Protein AF-A0A3S1ZJC6-F1 (afdb_monomer_lite)

Structure (mmCIF, N/CA/C/O backbone):
data_AF-A0A3S1ZJC6-F1
#
_entry.id   AF-A0A3S1ZJC6-F1
#
loop_
_atom_site.group_PDB
_atom_site.id
_atom_site.type_symbol
_atom_site.label_atom_id
_atom_site.label_alt_id
_atom_site.label_comp_id
_atom_site.label_asym_id
_atom_site.label_entity_id
_atom_site.label_seq_id
_atom_site.pdbx_PDB_ins_code
_atom_site.Cartn_x
_atom_site.Cartn_y
_atom_site.Cartn_z
_atom_site.occupancy
_atom_site.B_iso_or_equiv
_atom_site.auth_seq_id
_atom_site.auth_comp_id
_atom_site.auth_asym_id
_atom_site.auth_atom_id
_atom_site.pdbx_PDB_model_num
ATOM 1 N N . GLY A 1 1 ? 18.369 -5.899 -0.600 1.00 73.94 1 GLY A N 1
ATOM 2 C CA . GLY A 1 1 ? 16.917 -6.060 -0.807 1.00 73.94 1 GLY A CA 1
ATOM 3 C C . GLY A 1 1 ? 16.617 -5.941 -2.285 1.00 73.94 1 GLY A C 1
ATOM 4 O O . GLY A 1 1 ? 17.276 -5.145 -2.939 1.00 73.94 1 GLY A O 1
ATOM 5 N N . THR A 1 2 ? 15.683 -6.738 -2.801 1.00 95.44 2 THR A N 1
ATOM 6 C CA . THR A 1 2 ? 15.359 -6.854 -4.240 1.00 95.44 2 THR A CA 1
ATOM 7 C C . THR A 1 2 ? 13.870 -6.612 -4.525 1.00 95.44 2 THR A C 1
ATOM 9 O O . THR A 1 2 ? 13.357 -7.086 -5.534 1.00 95.44 2 THR A O 1
ATOM 12 N N . ALA A 1 3 ? 13.169 -5.915 -3.622 1.00 96.75 3 ALA A N 1
ATOM 13 C CA . ALA A 1 3 ? 11.744 -5.625 -3.760 1.00 96.75 3 ALA A CA 1
ATOM 14 C C . ALA A 1 3 ? 11.483 -4.674 -4.935 1.00 96.75 3 ALA A C 1
ATOM 16 O O . ALA A 1 3 ? 12.196 -3.687 -5.133 1.00 96.75 3 ALA A O 1
ATOM 17 N N . THR A 1 4 ? 10.448 -4.982 -5.702 1.00 96.25 4 THR A N 1
ATOM 18 C CA . THR A 1 4 ? 9.963 -4.193 -6.831 1.00 96.25 4 THR A CA 1
ATOM 19 C C . THR A 1 4 ? 8.862 -3.225 -6.392 1.00 96.25 4 THR A C 1
ATOM 21 O O . THR A 1 4 ? 8.314 -3.334 -5.296 1.00 96.25 4 THR A O 1
ATOM 24 N N . GLY A 1 5 ? 8.488 -2.285 -7.267 1.00 96.06 5 GLY A N 1
ATOM 25 C CA . GLY A 1 5 ? 7.341 -1.405 -7.008 1.00 96.06 5 GLY A CA 1
ATOM 26 C C . GLY A 1 5 ? 6.031 -2.179 -6.823 1.00 96.06 5 GLY A C 1
ATOM 27 O O . GLY A 1 5 ? 5.250 -1.843 -5.944 1.00 96.06 5 GLY A O 1
ATOM 28 N N . TYR A 1 6 ? 5.828 -3.261 -7.583 1.00 97.12 6 TYR A N 1
ATOM 29 C CA . TYR A 1 6 ? 4.652 -4.121 -7.425 1.00 97.12 6 TYR A CA 1
ATOM 30 C C . TYR A 1 6 ? 4.591 -4.751 -6.028 1.00 97.12 6 TYR A C 1
ATOM 32 O O . TYR A 1 6 ? 3.528 -4.760 -5.412 1.00 97.12 6 TYR A O 1
ATOM 40 N N . ASP A 1 7 ? 5.732 -5.217 -5.506 1.00 97.56 7 ASP A N 1
ATOM 41 C CA . ASP A 1 7 ? 5.792 -5.841 -4.180 1.00 97.56 7 ASP A CA 1
ATOM 42 C C . ASP A 1 7 ? 5.371 -4.859 -3.080 1.00 97.56 7 ASP A C 1
ATOM 44 O O . ASP A 1 7 ? 4.643 -5.232 -2.161 1.00 97.56 7 ASP A O 1
ATOM 48 N N . LEU A 1 8 ? 5.792 -3.594 -3.190 1.00 97.31 8 LEU A N 1
ATOM 49 C CA . LEU A 1 8 ? 5.431 -2.549 -2.230 1.00 97.31 8 LEU A CA 1
ATOM 50 C C . LEU A 1 8 ? 3.949 -2.168 -2.312 1.00 97.31 8 LEU A C 1
ATOM 52 O O . LEU A 1 8 ? 3.303 -2.035 -1.273 1.00 97.31 8 LEU A O 1
ATOM 56 N N . GLU A 1 9 ? 3.399 -2.034 -3.520 1.00 97.69 9 GLU A N 1
ATOM 57 C CA . GLU A 1 9 ? 1.974 -1.735 -3.722 1.00 97.69 9 GLU A CA 1
ATOM 58 C C . GLU A 1 9 ? 1.092 -2.871 -3.182 1.00 97.69 9 GLU A C 1
ATOM 60 O O . GLU A 1 9 ? 0.169 -2.627 -2.403 1.00 97.69 9 GLU A O 1
ATOM 65 N N . TYR A 1 10 ? 1.410 -4.126 -3.521 1.00 97.88 10 TYR A N 1
ATOM 66 C CA . TYR A 1 10 ? 0.650 -5.294 -3.067 1.00 97.88 10 TYR A CA 1
ATOM 67 C C . TYR A 1 10 ? 0.71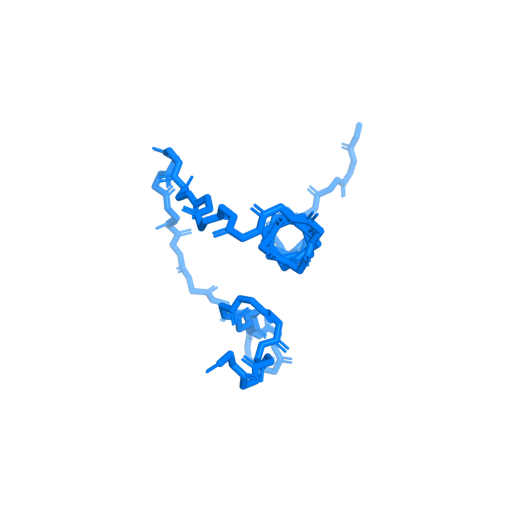4 -5.465 -1.548 1.00 97.88 10 TYR A C 1
ATOM 69 O O . TYR A 1 10 ? -0.309 -5.697 -0.896 1.00 97.88 10 TYR A O 1
ATOM 77 N N . LEU A 1 11 ? 1.905 -5.314 -0.961 1.00 98.19 11 LEU A N 1
ATOM 78 C CA . LEU A 1 11 ? 2.074 -5.369 0.487 1.00 98.19 11 LEU A CA 1
ATOM 79 C C . LEU A 1 11 ? 1.276 -4.262 1.182 1.00 98.19 11 LEU A C 1
ATOM 81 O O . LEU A 1 11 ? 0.589 -4.530 2.168 1.00 98.19 11 LEU A O 1
ATOM 85 N N . GLY A 1 12 ? 1.340 -3.035 0.668 1.00 98.00 12 GLY A N 1
ATOM 86 C CA . GLY A 1 12 ? 0.623 -1.904 1.240 1.00 98.00 12 GLY A CA 1
ATOM 87 C C . GLY A 1 12 ? -0.888 -2.089 1.229 1.00 98.00 12 GLY A C 1
ATOM 88 O O . GLY A 1 12 ? -1.524 -1.934 2.271 1.00 98.00 12 GLY A O 1
ATOM 89 N N . GLU A 1 13 ? -1.469 -2.493 0.097 1.00 98.38 13 GLU A N 1
ATOM 90 C CA . GLU A 1 13 ? -2.908 -2.777 0.026 1.00 98.38 13 GLU A CA 1
ATOM 91 C C . GLU A 1 13 ? -3.302 -3.986 0.889 1.00 98.38 13 GLU A C 1
ATOM 93 O O . GLU A 1 13 ? -4.349 -3.956 1.535 1.00 98.38 13 GLU A O 1
ATOM 98 N N . THR A 1 14 ? -2.437 -4.998 1.023 1.00 98.44 14 THR A N 1
ATOM 99 C CA . THR A 1 14 ? -2.653 -6.118 1.960 1.00 98.44 14 THR A CA 1
ATOM 100 C C . THR A 1 14 ? -2.741 -5.638 3.410 1.00 98.44 14 THR A C 1
ATOM 102 O O . THR A 1 14 ? -3.643 -6.033 4.148 1.00 98.44 14 THR A O 1
ATOM 105 N N . VAL A 1 15 ? -1.815 -4.777 3.842 1.00 98.38 15 VAL A N 1
ATOM 106 C CA . VAL A 1 15 ? -1.818 -4.226 5.206 1.00 98.38 15 VAL A CA 1
ATOM 107 C C . VAL A 1 15 ? -3.044 -3.347 5.427 1.00 98.38 15 VAL A C 1
ATOM 109 O O . VAL A 1 15 ? -3.727 -3.504 6.437 1.00 98.38 15 VAL A O 1
ATOM 112 N N . ARG A 1 16 ? -3.360 -2.461 4.475 1.00 98.06 16 ARG A N 1
ATOM 113 C CA . ARG A 1 16 ? -4.540 -1.585 4.533 1.00 98.06 16 ARG A CA 1
ATOM 114 C C . ARG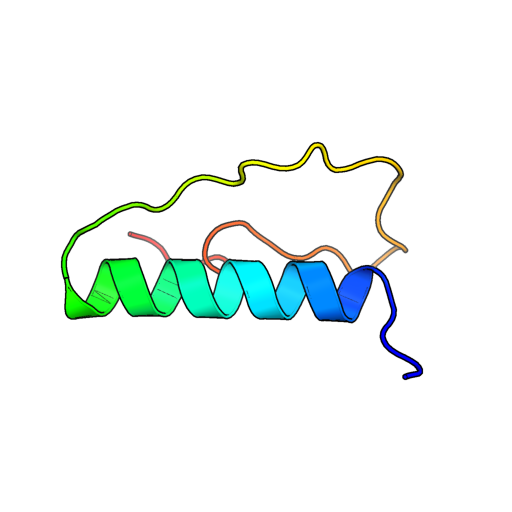 A 1 16 ? -5.831 -2.391 4.684 1.00 98.06 16 ARG A C 1
ATOM 116 O O . ARG A 1 16 ? -6.643 -2.054 5.539 1.00 98.06 16 ARG A O 1
ATOM 123 N N . THR A 1 17 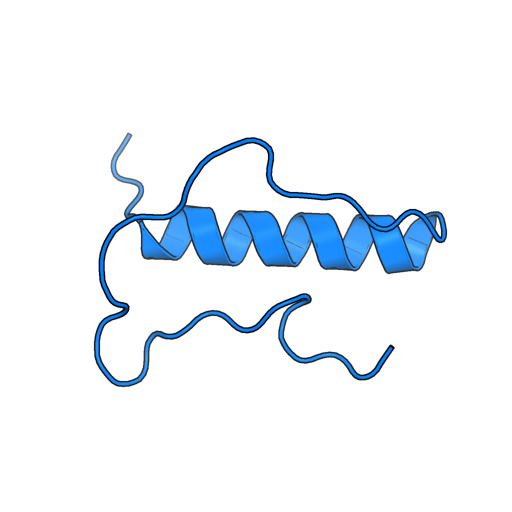? -5.970 -3.472 3.917 1.00 98.25 17 THR A N 1
ATOM 124 C CA . THR A 1 17 ? -7.092 -4.422 4.004 1.00 98.25 17 THR A CA 1
ATOM 125 C C . THR A 1 17 ? -7.215 -5.011 5.402 1.00 98.25 17 THR A C 1
ATOM 127 O O . THR A 1 17 ? -8.232 -4.834 6.066 1.00 98.25 17 THR A O 1
ATOM 130 N N . ARG A 1 18 ? -6.134 -5.605 5.914 1.00 98.25 18 ARG A N 1
ATOM 131 C CA . ARG A 1 18 ? -6.139 -6.256 7.233 1.00 98.25 18 ARG A CA 1
ATOM 132 C C . ARG A 1 18 ? -6.409 -5.291 8.379 1.00 98.25 18 ARG A C 1
ATOM 134 O O . ARG A 1 18 ? -7.026 -5.675 9.367 1.00 98.25 18 ARG A O 1
ATOM 141 N N . VAL A 1 19 ? -5.900 -4.064 8.306 1.00 98.38 19 VAL A N 1
ATOM 142 C CA . VAL A 1 19 ? -6.149 -3.065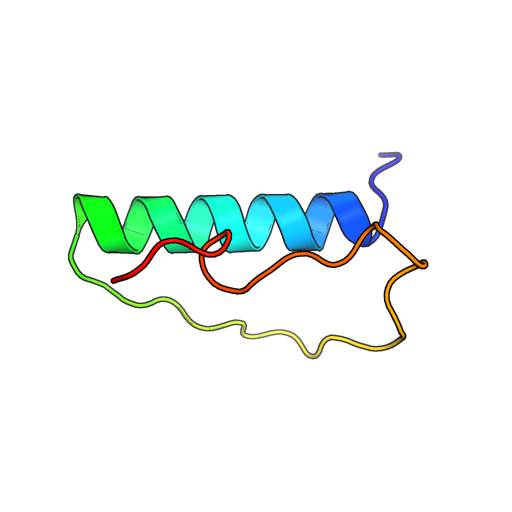 9.354 1.00 98.38 19 VAL A CA 1
ATOM 143 C C . VAL A 1 19 ? -7.611 -2.649 9.338 1.00 98.38 19 VAL A C 1
ATOM 145 O O . VAL A 1 19 ? -8.227 -2.591 10.402 1.00 98.38 19 VAL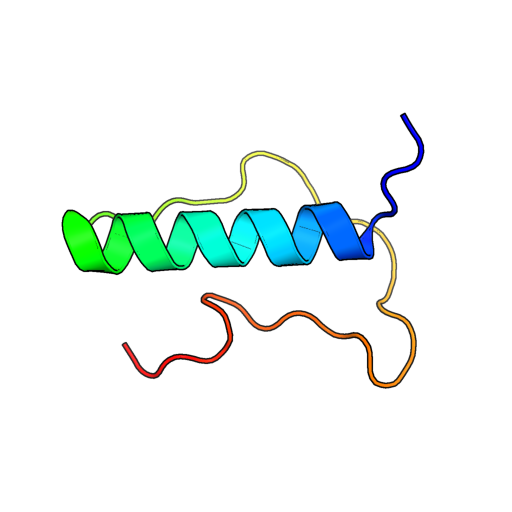 A O 1
ATOM 148 N N . LEU A 1 20 ? -8.183 -2.435 8.156 1.00 97.12 20 LEU A N 1
ATOM 149 C CA . LEU A 1 20 ? -9.595 -2.116 8.036 1.00 97.12 20 LEU A CA 1
ATOM 150 C C . LEU A 1 20 ? -10.485 -3.244 8.576 1.00 97.12 20 LEU A C 1
ATOM 152 O O . LEU A 1 20 ? -11.347 -2.968 9.402 1.00 97.12 20 LEU A O 1
ATOM 156 N N . GLU A 1 21 ? -10.228 -4.499 8.198 1.00 96.94 21 GLU A N 1
ATOM 157 C CA . GLU A 1 21 ? -10.979 -5.668 8.685 1.00 96.94 21 GLU A CA 1
ATOM 158 C C . GLU A 1 21 ? -10.891 -5.826 10.213 1.00 96.94 21 GLU A C 1
ATOM 160 O O . GLU A 1 21 ? -11.896 -6.055 10.881 1.00 96.94 21 GLU A O 1
ATOM 165 N N . ASN A 1 22 ? -9.692 -5.684 10.786 1.00 97.81 22 ASN A N 1
ATOM 166 C CA . ASN A 1 22 ? -9.470 -5.981 12.203 1.00 97.81 22 ASN A CA 1
ATOM 167 C C . ASN A 1 22 ? -9.809 -4.824 13.149 1.00 97.81 22 ASN A C 1
ATOM 169 O O . ASN A 1 22 ? -10.001 -5.052 14.341 1.00 97.81 22 ASN A O 1
ATOM 173 N N . SER A 1 23 ? -9.823 -3.582 12.660 1.00 97.81 23 SER A N 1
ATOM 174 C CA . SER A 1 23 ? -9.965 -2.394 13.518 1.00 97.81 23 SER A CA 1
ATOM 175 C C . SER A 1 23 ? -11.021 -1.394 13.053 1.00 97.81 23 SER A C 1
ATOM 177 O O . SER A 1 23 ? -11.326 -0.455 13.783 1.00 97.81 23 SER A O 1
ATOM 179 N N . GLY A 1 24 ? -11.562 -1.546 11.842 1.00 96.81 24 GLY A N 1
ATOM 180 C CA . GLY A 1 24 ? -12.432 -0.549 11.215 1.00 96.81 24 GLY A CA 1
ATOM 181 C C . GLY A 1 24 ? -11.701 0.720 10.755 1.00 96.81 24 GLY A C 1
ATOM 182 O O . GLY A 1 24 ? -12.340 1.644 10.254 1.00 96.81 24 GLY A O 1
ATOM 183 N N . ILE A 1 25 ? -10.372 0.798 10.900 1.00 97.69 25 ILE A N 1
ATOM 184 C CA . ILE A 1 25 ? -9.595 1.989 10.540 1.00 97.69 25 ILE A CA 1
ATOM 185 C C . ILE A 1 25 ? -9.161 1.922 9.075 1.00 97.69 25 ILE A C 1
ATOM 187 O O . ILE A 1 25 ? -8.419 1.032 8.657 1.00 97.69 25 ILE A O 1
ATOM 191 N N . ARG A 1 26 ? -9.550 2.939 8.298 1.00 97.38 26 ARG A N 1
ATOM 192 C CA . ARG A 1 26 ? -9.118 3.104 6.906 1.00 97.38 26 ARG A CA 1
ATOM 193 C C . ARG A 1 26 ? -7.804 3.881 6.841 1.00 97.38 26 ARG A C 1
ATOM 195 O O . ARG A 1 26 ? -7.797 5.110 6.825 1.00 97.38 26 ARG A O 1
ATOM 202 N N . LEU A 1 27 ? -6.687 3.159 6.777 1.00 98.00 27 LEU A N 1
ATOM 203 C CA . LEU A 1 27 ? -5.373 3.773 6.571 1.00 98.00 27 LEU A CA 1
ATOM 204 C C . LEU A 1 27 ? -5.303 4.514 5.229 1.00 98.00 27 LEU A C 1
ATOM 206 O O . LEU A 1 27 ? -6.016 4.191 4.277 1.00 98.00 27 LEU A O 1
ATOM 210 N N . GLN A 1 28 ? -4.400 5.487 5.127 1.00 97.75 28 GLN A N 1
ATOM 211 C CA . GLN A 1 28 ? -4.111 6.248 3.909 1.00 97.75 28 GLN A CA 1
ATOM 212 C C . GLN A 1 28 ? -2.625 6.145 3.571 1.00 97.75 28 GLN A C 1
ATOM 214 O O . GLN A 1 28 ? -1.792 5.973 4.458 1.00 97.75 28 GLN A O 1
ATOM 219 N N . TRP A 1 29 ? -2.298 6.205 2.284 1.00 97.50 29 TRP A N 1
ATOM 220 C CA . TRP A 1 29 ? -0.910 6.304 1.855 1.00 97.50 29 TRP A CA 1
ATOM 221 C C . TRP A 1 29 ? -0.362 7.690 2.194 1.00 97.50 2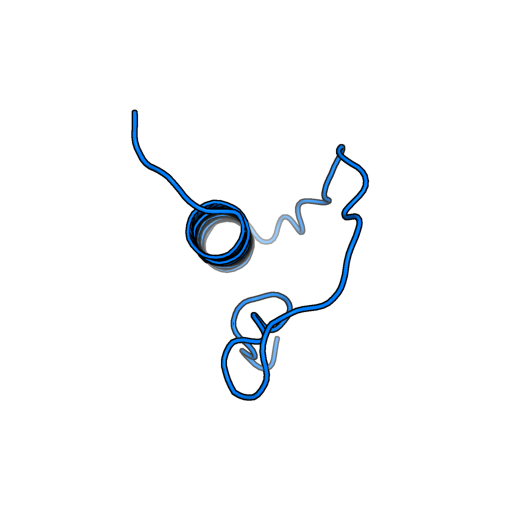9 TRP A C 1
ATOM 223 O O . TRP A 1 29 ? -0.968 8.693 1.831 1.00 97.50 29 TRP A O 1
ATOM 233 N N . GLU A 1 30 ? 0.796 7.739 2.849 1.00 98.12 30 GLU A N 1
ATOM 234 C CA . GLU A 1 30 ? 1.536 8.990 3.071 1.00 98.12 30 GLU A CA 1
ATOM 235 C C . GLU A 1 30 ? 2.375 9.372 1.839 1.00 98.12 30 GLU A C 1
ATOM 237 O O . GLU A 1 30 ? 2.556 10.545 1.519 1.00 98.12 30 GLU A O 1
ATOM 242 N N . ILE A 1 31 ? 2.873 8.365 1.118 1.00 95.44 31 ILE A N 1
ATOM 243 C CA . ILE A 1 31 ? 3.755 8.550 -0.033 1.00 95.44 31 ILE A CA 1
ATOM 244 C C . ILE A 1 31 ? 2.975 8.758 -1.331 1.00 95.44 31 ILE A C 1
ATOM 246 O O . ILE A 1 31 ? 1.884 8.223 -1.540 1.00 95.44 31 ILE A O 1
ATOM 250 N N . LYS A 1 32 ? 3.594 9.484 -2.263 1.00 95.44 32 LYS A N 1
ATOM 251 C CA . LYS A 1 32 ? 3.081 9.624 -3.625 1.00 95.44 32 LYS A CA 1
ATOM 252 C C . LYS A 1 32 ? 3.524 8.445 -4.489 1.00 95.44 32 LYS A C 1
ATOM 254 O O . LYS A 1 32 ? 4.714 8.162 -4.596 1.00 95.44 32 LYS A O 1
ATOM 259 N N . ARG A 1 33 ? 2.566 7.820 -5.173 1.00 95.12 33 ARG A N 1
ATOM 260 C CA . ARG A 1 33 ? 2.804 6.762 -6.165 1.00 95.12 33 ARG A CA 1
ATOM 261 C C . ARG A 1 33 ? 3.051 7.384 -7.535 1.00 95.12 33 ARG A C 1
ATOM 263 O O . ARG A 1 33 ? 2.268 8.227 -7.973 1.00 95.12 33 ARG A O 1
ATOM 270 N N . ILE A 1 34 ? 4.144 7.004 -8.191 1.00 96.12 34 ILE A N 1
ATOM 271 C CA . ILE A 1 34 ? 4.557 7.548 -9.490 1.00 96.12 34 ILE A CA 1
ATOM 272 C C . ILE A 1 34 ? 4.823 6.404 -10.464 1.00 96.12 34 ILE A C 1
ATOM 274 O O . ILE A 1 34 ? 5.483 5.427 -10.118 1.00 96.12 34 ILE A O 1
ATOM 278 N N . GLY A 1 35 ? 4.365 6.578 -11.703 1.00 95.50 35 GLY A N 1
ATOM 279 C CA . GLY A 1 35 ? 4.503 5.598 -12.773 1.00 95.50 35 GLY A CA 1
ATOM 280 C C . GLY A 1 35 ? 3.209 4.832 -13.029 1.00 95.50 35 GLY A C 1
ATOM 281 O O . GLY A 1 35 ? 2.196 5.046 -12.368 1.00 95.50 35 GLY A O 1
ATOM 282 N N . ASN A 1 36 ? 3.257 3.952 -14.026 1.00 96.06 36 ASN A N 1
ATOM 283 C CA . ASN A 1 36 ? 2.135 3.106 -14.414 1.00 96.06 36 ASN A CA 1
ATOM 284 C C . ASN A 1 36 ? 2.443 1.652 -14.063 1.00 96.06 36 ASN A C 1
ATOM 286 O O . ASN A 1 36 ? 3.581 1.197 -14.217 1.00 96.06 36 ASN A O 1
ATOM 290 N N . PHE A 1 37 ? 1.417 0.907 -13.656 1.00 96.25 37 PHE A N 1
ATOM 291 C CA . PHE A 1 37 ? 1.527 -0.541 -13.536 1.00 96.25 37 PHE A CA 1
ATOM 292 C C . PHE A 1 37 ? 1.818 -1.177 -14.895 1.00 96.25 37 PHE A C 1
ATOM 294 O O . PHE A 1 37 ? 1.389 -0.690 -15.946 1.00 96.25 37 PHE A O 1
ATOM 301 N N . ARG A 1 38 ? 2.519 -2.313 -14.870 1.00 95.50 38 ARG A N 1
ATOM 302 C CA . ARG A 1 38 ? 2.622 -3.162 -16.058 1.00 95.50 38 ARG A CA 1
ATOM 303 C C . ARG A 1 38 ? 1.235 -3.721 -16.399 1.00 95.50 38 ARG A C 1
ATOM 305 O O . ARG A 1 38 ? 0.458 -3.997 -15.479 1.00 95.50 38 ARG A O 1
ATOM 312 N N . PRO A 1 39 ? 0.927 -3.944 -17.688 1.00 95.81 39 PRO A N 1
ATOM 313 C CA . PRO A 1 39 ? -0.301 -4.624 -18.080 1.00 95.81 39 PRO A CA 1
ATOM 314 C C . PRO A 1 39 ? -0.496 -5.934 -17.299 1.00 95.81 39 PRO A C 1
ATOM 316 O O . PRO A 1 39 ? 0.437 -6.726 -17.148 1.00 95.81 39 PRO A O 1
ATOM 319 N N . GLY A 1 40 ? -1.695 -6.132 -16.749 1.00 94.75 40 GLY A N 1
ATOM 320 C CA . GLY A 1 40 ? -2.047 -7.315 -15.954 1.00 94.75 40 GLY A CA 1
ATOM 321 C C . GLY A 1 40 ? -1.459 -7.380 -14.536 1.00 94.75 40 GLY A C 1
ATOM 322 O O . GLY A 1 40 ? -1.698 -8.363 -13.851 1.00 94.75 40 GLY A O 1
ATOM 323 N N . HIS A 1 41 ? -0.714 -6.366 -14.085 1.00 94.50 41 HIS A N 1
ATOM 324 C CA . HIS A 1 41 ? -0.088 -6.321 -12.752 1.00 94.50 41 HIS A CA 1
ATOM 325 C C . HIS A 1 41 ? -0.536 -5.091 -11.951 1.00 94.50 41 HIS A C 1
ATOM 327 O O . HIS A 1 41 ? 0.243 -4.511 -11.197 1.00 94.50 41 HIS A O 1
ATOM 333 N N . ALA A 1 42 ? -1.774 -4.641 -12.151 1.00 95.69 42 ALA A N 1
ATOM 334 C CA . ALA A 1 42 ? -2.341 -3.577 -11.335 1.00 95.69 42 ALA A CA 1
ATOM 335 C C . ALA A 1 42 ? -2.739 -4.127 -9.961 1.00 95.69 42 ALA A C 1
ATOM 337 O O . ALA A 1 42 ? -3.378 -5.174 -9.874 1.00 95.69 42 ALA A O 1
ATOM 338 N N . VAL A 1 43 ? -2.391 -3.400 -8.902 1.00 96.94 43 VAL A N 1
ATOM 339 C CA . VAL A 1 43 ? -2.870 -3.686 -7.546 1.00 96.94 43 VAL A CA 1
ATOM 340 C C . VAL A 1 43 ? -4.096 -2.816 -7.286 1.00 96.94 43 VAL A C 1
ATOM 342 O O . VAL A 1 43 ? -4.048 -1.598 -7.457 1.00 96.94 43 VAL A O 1
ATOM 345 N N . GLN A 1 44 ? -5.208 -3.447 -6.918 1.00 96.44 44 GLN A N 1
ATOM 346 C CA . GLN A 1 44 ? -6.454 -2.751 -6.598 1.00 96.44 44 GLN A CA 1
ATOM 347 C C . GLN A 1 44 ? -6.439 -2.245 -5.151 1.00 96.44 44 GLN A C 1
ATOM 349 O O . GLN A 1 44 ? -5.852 -2.883 -4.276 1.00 96.44 44 GLN A O 1
ATOM 354 N N . GLU A 1 45 ? -7.102 -1.112 -4.899 1.00 95.81 45 GLU A N 1
ATOM 355 C CA . GLU A 1 45 ? -7.270 -0.586 -3.539 1.00 95.81 45 GLU A CA 1
ATOM 356 C C . GLU A 1 45 ? -7.982 -1.630 -2.666 1.00 95.81 45 GLU A C 1
ATOM 358 O O . GLU A 1 45 ? -8.953 -2.245 -3.112 1.00 95.81 45 GLU A O 1
ATOM 363 N N . PHE A 1 46 ? -7.476 -1.864 -1.453 1.00 97.06 46 PHE A N 1
ATOM 364 C CA . PHE A 1 46 ? -7.970 -2.904 -0.537 1.00 97.06 46 PHE A CA 1
ATOM 365 C C . PHE A 1 46 ? -8.098 -4.294 -1.189 1.00 97.06 46 PHE A C 1
ATOM 367 O O . PHE A 1 46 ? -9.024 -5.054 -0.910 1.00 97.06 46 PHE A O 1
ATOM 374 N N . LEU A 1 47 ? -7.188 -4.607 -2.121 1.00 96.81 47 LEU A N 1
ATOM 375 C CA . LEU A 1 47 ? -7.171 -5.855 -2.893 1.00 96.81 47 LEU A CA 1
ATOM 376 C C . LEU A 1 47 ? -8.489 -6.159 -3.636 1.00 96.81 47 LEU A C 1
ATOM 378 O O . LEU A 1 47 ? -8.757 -7.313 -3.965 1.00 96.81 47 LEU A O 1
ATOM 382 N N . GLY A 1 48 ? -9.304 -5.136 -3.915 1.00 94.50 48 GLY A N 1
ATOM 383 C CA . GLY A 1 48 ? -10.587 -5.291 -4.602 1.00 94.50 48 GLY A CA 1
ATOM 384 C C . GLY A 1 48 ? -11.704 -5.883 -3.740 1.00 94.50 48 GLY A C 1
ATOM 385 O O . GLY A 1 48 ? -12.750 -6.248 -4.278 1.00 94.50 48 GLY A O 1
ATOM 386 N N . GLN A 1 49 ? -11.516 -5.992 -2.422 1.00 90.56 49 GLN A N 1
ATOM 387 C CA . GLN A 1 49 ? -12.599 -6.397 -1.536 1.00 90.56 49 GLN A CA 1
ATOM 388 C C . GLN A 1 49 ? -13.708 -5.335 -1.531 1.00 90.56 49 GLN A C 1
ATOM 390 O O . GLN A 1 49 ? -13.454 -4.138 -1.383 1.00 90.56 49 GLN A O 1
ATOM 395 N N . LEU A 1 50 ? -14.950 -5.793 -1.697 1.00 73.00 50 LEU A N 1
ATOM 396 C CA . LEU A 1 50 ? -16.140 -4.981 -1.463 1.00 73.00 50 LEU A CA 1
ATOM 397 C C . LEU A 1 50 ? -16.256 -4.751 0.046 1.00 73.00 50 LEU A C 1
ATOM 399 O O . LEU A 1 50 ? -16.525 -5.691 0.792 1.00 73.00 50 LEU A O 1
ATOM 403 N N . LEU A 1 51 ? -15.990 -3.515 0.461 1.00 63.91 51 LEU A N 1
ATOM 404 C CA . LEU A 1 51 ? -16.157 -3.027 1.829 1.00 63.91 51 LEU A CA 1
ATOM 405 C C . LEU A 1 51 ? -17.591 -2.557 2.064 1.00 63.91 51 LEU A C 1
ATOM 407 O O . LEU A 1 51 ? -18.121 -1.861 1.166 1.00 63.91 51 LEU A O 1
#

Foldseek 3Di:
DDDDPLNVLQVVLCVQLVCCVPPVDRDDDPDDDDDDDDVPSDQDRNNPDDD

Secondary structure (DSSP, 8-state):
----HHHHHHHHHHHHHHHHHHH-------SPP-S-PPTT-PPPGGGG---

pLDDT: mean 95.19, std 6.48, range [63.91, 98.44]

Sequence (51 aa):
GTATGYDLEYLGETVRTRVLENSGIRLQWEIKRIGNFRPGHAVQEFLGQLL

Radius of gyration: 11.72 Å; chains: 1; bounding box: 33×17×32 Å